Protein AF-A0A3C0DVW4-F1 (afdb_monomer_lite)

Foldseek 3Di:
DWDWDDDVQKIWIGDPPDDIFIDRCVVCVPSPDGCCVVCVVVNVVRVVVRVVVCVVVVNDDDDDDPPPDD

Sequence (70 aa):
PYSIIREGDWKLIKFYEGPMELFNLKNDLGETKNLASVMPDKVKRLEGRLHAHLKAVGAKIPKPNPAAKN

Radius of gyration: 13.23 Å; chains: 1; bounding box: 40×20×30 Å

pLDDT: mean 92.41, std 9.36, range [55.88, 98.5]

Secondary structure (DSSP, 8-state):
-EEEEEETTEEEEEETTS-EEEEETTT-TT-----TTT-HHHHHH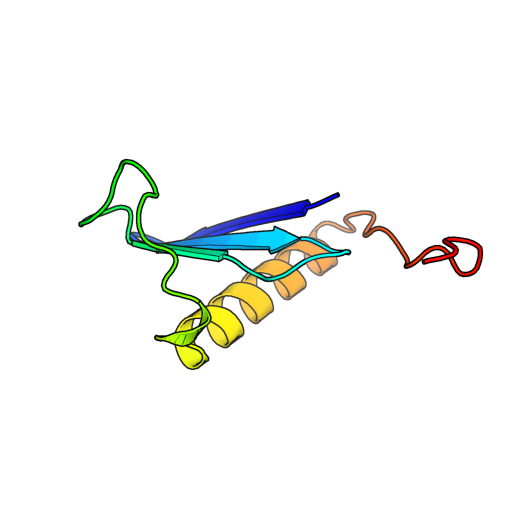HHHHHHHHHHHTT--PPPP-TT---

Structure (mmCIF, N/CA/C/O backbone):
data_AF-A0A3C0DVW4-F1
#
_entry.id   AF-A0A3C0DVW4-F1
#
loop_
_atom_site.group_PDB
_atom_site.id
_atom_site.type_symbol
_atom_site.label_atom_id
_atom_site.label_alt_id
_atom_site.label_comp_id
_atom_site.label_asym_id
_atom_site.label_entity_id
_atom_site.label_seq_id
_atom_site.pdbx_PDB_ins_code
_atom_site.Cartn_x
_atom_site.Cartn_y
_atom_site.Cartn_z
_atom_site.occupancy
_atom_site.B_iso_or_equiv
_atom_site.auth_seq_id
_atom_site.auth_comp_id
_atom_site.auth_asym_id
_atom_site.auth_atom_id
_atom_site.pdbx_PDB_model_num
ATOM 1 N N . PRO A 1 1 ? 9.879 6.508 -5.047 1.00 90.00 1 PRO A N 1
ATOM 2 C CA . PRO A 1 1 ? 8.775 6.022 -5.925 1.00 90.00 1 PRO A CA 1
ATOM 3 C C . PRO A 1 1 ? 7.900 5.003 -5.183 1.00 90.00 1 PRO A C 1
ATOM 5 O O . PRO A 1 1 ? 8.371 4.415 -4.209 1.00 90.00 1 PRO A O 1
ATOM 8 N N . TYR A 1 2 ? 6.664 4.770 -5.636 1.00 94.81 2 TYR A N 1
ATOM 9 C CA . TYR A 1 2 ? 5.755 3.808 -5.005 1.00 94.81 2 TYR A CA 1
ATOM 10 C C . TYR A 1 2 ? 4.872 3.075 -6.022 1.00 94.81 2 TYR A C 1
ATOM 12 O O . TYR A 1 2 ? 4.788 3.445 -7.192 1.00 94.81 2 TYR A O 1
ATOM 20 N N . SER A 1 3 ? 4.224 2.006 -5.572 1.00 96.75 3 SER A N 1
ATOM 21 C CA . SER A 1 3 ? 3.200 1.266 -6.310 1.00 96.75 3 SER A CA 1
ATOM 22 C C . SER A 1 3 ? 2.031 0.935 -5.399 1.00 96.75 3 SER A C 1
ATOM 24 O O . SER A 1 3 ? 2.208 0.763 -4.196 1.00 96.75 3 SER A O 1
ATOM 26 N N . ILE A 1 4 ? 0.832 0.858 -5.970 1.00 97.12 4 ILE A N 1
ATOM 27 C CA . ILE A 1 4 ? -0.409 0.673 -5.217 1.00 97.12 4 ILE A CA 1
ATOM 28 C C . ILE A 1 4 ? -1.188 -0.488 -5.818 1.00 97.12 4 ILE A C 1
ATOM 30 O O . ILE A 1 4 ? -1.266 -0.625 -7.037 1.00 97.12 4 ILE A O 1
ATOM 34 N N . ILE A 1 5 ? -1.803 -1.296 -4.958 1.00 97.75 5 ILE A N 1
ATOM 35 C CA . ILE A 1 5 ? -2.840 -2.250 -5.351 1.00 97.75 5 ILE A CA 1
ATOM 36 C C . ILE A 1 5 ? -4.076 -2.056 -4.478 1.00 97.75 5 ILE A C 1
ATOM 38 O O . ILE A 1 5 ? -3.973 -1.905 -3.260 1.00 97.75 5 ILE A O 1
ATOM 42 N N . ARG A 1 6 ? -5.252 -2.092 -5.110 1.00 97.12 6 ARG A N 1
ATOM 43 C CA . ARG A 1 6 ? -6.542 -2.177 -4.426 1.00 97.12 6 ARG A CA 1
ATOM 44 C C . ARG A 1 6 ? -7.208 -3.506 -4.763 1.00 97.12 6 ARG A C 1
ATOM 46 O O . ARG A 1 6 ? -7.326 -3.866 -5.930 1.00 97.12 6 ARG A O 1
ATOM 53 N N . GLU A 1 7 ? -7.646 -4.222 -3.737 1.00 96.62 7 GLU A N 1
ATOM 54 C CA . GLU A 1 7 ? -8.356 -5.497 -3.844 1.00 96.62 7 GLU A CA 1
ATOM 55 C C . GLU A 1 7 ? -9.555 -5.467 -2.895 1.00 96.62 7 GLU A C 1
ATOM 57 O O . GLU A 1 7 ? -9.405 -5.620 -1.679 1.00 96.62 7 GLU A O 1
ATOM 62 N N . GLY A 1 8 ? -10.746 -5.256 -3.460 1.00 95.69 8 GLY A N 1
ATOM 63 C CA . GLY A 1 8 ? -11.967 -5.056 -2.682 1.00 95.69 8 GLY A CA 1
ATOM 64 C C . GLY A 1 8 ? -11.819 -3.881 -1.712 1.00 95.69 8 GLY A C 1
ATOM 65 O O . GLY A 1 8 ? -11.512 -2.756 -2.120 1.00 95.69 8 GLY A O 1
ATOM 66 N N . ASP A 1 9 ? -11.993 -4.177 -0.426 1.00 97.38 9 ASP A N 1
ATOM 67 C CA . ASP A 1 9 ? -11.907 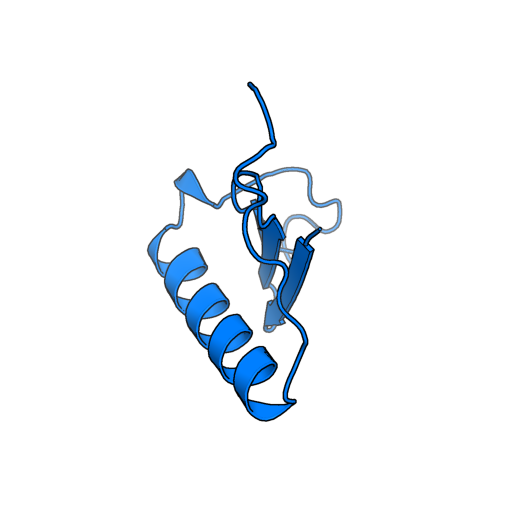-3.208 0.671 1.00 97.38 9 ASP A CA 1
ATOM 68 C C . ASP A 1 9 ? -10.468 -2.834 1.049 1.00 97.38 9 ASP A C 1
ATOM 70 O O . ASP A 1 9 ? -10.263 -1.941 1.863 1.00 97.38 9 ASP A O 1
ATOM 74 N N . TRP A 1 10 ? -9.453 -3.505 0.502 1.00 98.06 10 TRP A N 1
ATOM 75 C CA . TRP A 1 10 ? -8.068 -3.322 0.931 1.00 98.06 10 TRP A CA 1
ATOM 76 C C . TRP A 1 10 ? -7.259 -2.518 -0.072 1.00 98.06 10 TRP A C 1
ATOM 78 O O . TRP A 1 10 ? -7.332 -2.765 -1.277 1.00 98.06 10 TRP A O 1
ATOM 88 N N . LYS A 1 11 ? -6.417 -1.621 0.439 1.00 98.12 11 LYS A N 1
ATOM 89 C CA . LYS A 1 11 ? -5.411 -0.892 -0.332 1.00 98.12 11 LYS A CA 1
ATOM 90 C C . LYS A 1 11 ? -4.039 -1.111 0.290 1.00 98.12 11 LYS A C 1
ATOM 92 O O . LYS A 1 11 ? -3.871 -0.892 1.484 1.00 98.12 11 LYS A O 1
ATOM 97 N N . LEU A 1 12 ? -3.080 -1.545 -0.522 1.00 98.50 12 LEU A N 1
ATOM 98 C CA . LEU A 1 12 ? -1.670 -1.624 -0.150 1.00 98.50 12 LEU A CA 1
ATOM 99 C C . LEU A 1 12 ? -0.895 -0.564 -0.931 1.00 98.50 12 LEU A C 1
ATOM 101 O O . LEU A 1 12 ? -1.014 -0.495 -2.158 1.00 98.50 12 LEU A O 1
ATOM 105 N N . ILE A 1 13 ? -0.071 0.203 -0.226 1.00 98.00 13 ILE A N 1
ATOM 106 C CA . ILE A 1 13 ? 0.917 1.114 -0.795 1.00 98.00 13 ILE A CA 1
ATOM 107 C C . ILE A 1 13 ? 2.304 0.534 -0.509 1.00 98.00 13 ILE A C 1
ATOM 109 O O . ILE A 1 13 ? 2.688 0.326 0.642 1.00 98.00 13 ILE A O 1
ATOM 113 N N . LYS A 1 14 ? 3.055 0.249 -1.573 1.00 96.44 14 LYS A N 1
ATOM 114 C CA . LYS A 1 14 ? 4.442 -0.209 -1.515 1.00 96.44 14 LYS A CA 1
ATOM 115 C C . LYS A 1 14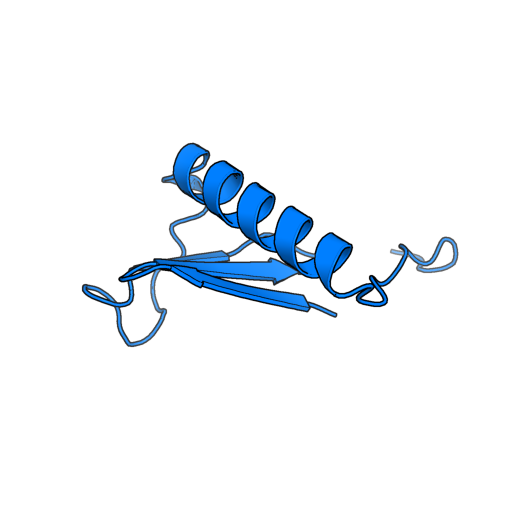 ? 5.362 0.934 -1.909 1.00 96.44 14 LYS A C 1
ATOM 117 O O . LYS A 1 14 ? 5.482 1.259 -3.092 1.00 96.44 14 LYS A O 1
ATOM 122 N N . PHE A 1 15 ? 6.040 1.504 -0.926 1.00 95.25 15 PHE A N 1
ATOM 123 C CA . PHE A 1 15 ? 7.155 2.409 -1.156 1.00 95.25 15 PHE A CA 1
ATOM 124 C C . PHE A 1 15 ? 8.416 1.584 -1.434 1.00 95.25 15 PHE A C 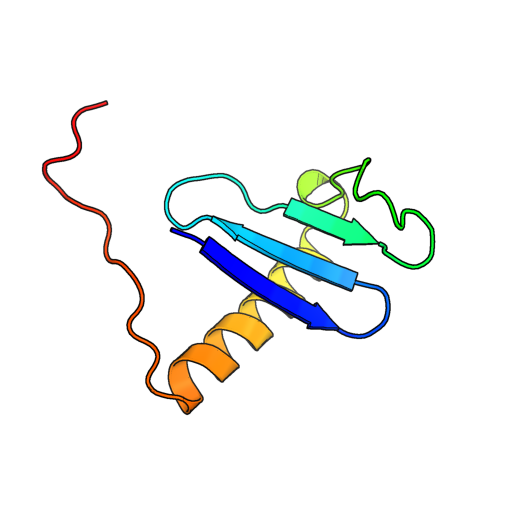1
ATOM 126 O O . PHE A 1 15 ? 8.692 0.607 -0.745 1.00 95.25 15 PHE A O 1
ATOM 133 N N . TYR A 1 16 ? 9.177 1.939 -2.471 1.00 90.81 16 TYR A N 1
ATOM 134 C CA . TYR A 1 16 ? 10.409 1.207 -2.812 1.00 90.81 16 TYR A CA 1
ATOM 135 C C . TYR A 1 16 ? 11.596 1.566 -1.910 1.00 90.81 16 TYR A C 1
ATOM 137 O O . TYR A 1 16 ? 12.569 0.824 -1.858 1.00 90.81 16 TYR A O 1
ATOM 145 N N . GLU A 1 17 ? 11.492 2.689 -1.202 1.00 89.38 17 GLU A N 1
ATOM 146 C CA . GLU A 1 17 ? 12.517 3.244 -0.309 1.00 89.38 17 GLU A CA 1
ATOM 147 C C . GLU A 1 17 ? 11.924 3.527 1.084 1.00 89.38 17 GLU A C 1
ATOM 149 O O . GLU A 1 17 ? 12.383 4.407 1.800 1.00 89.38 17 GLU A O 1
ATOM 154 N N . GLY A 1 18 ? 10.851 2.823 1.458 1.00 90.56 18 GLY A N 1
ATOM 155 C CA . GLY A 1 18 ? 10.117 3.090 2.692 1.00 90.56 18 GLY A CA 1
ATOM 156 C C . GLY A 1 18 ? 9.260 1.912 3.158 1.00 90.56 18 GLY A C 1
ATOM 157 O O . GLY A 1 18 ? 9.235 0.866 2.501 1.00 90.56 18 GLY A O 1
ATOM 158 N N . PRO A 1 19 ? 8.567 2.063 4.300 1.00 94.06 19 PRO A N 1
ATOM 159 C CA . PRO A 1 19 ? 7.693 1.026 4.833 1.00 94.06 19 PRO A CA 1
ATOM 160 C C . PRO A 1 19 ? 6.486 0.807 3.920 1.00 94.06 19 PRO A C 1
ATOM 162 O O . PRO A 1 19 ? 6.109 1.684 3.152 1.00 94.06 19 PRO A O 1
ATOM 165 N N . MET A 1 20 ? 5.856 -0.362 4.008 1.00 96.69 20 MET A N 1
ATOM 166 C CA . MET A 1 20 ? 4.568 -0.581 3.349 1.00 96.69 20 MET A CA 1
ATOM 167 C C . MET A 1 20 ? 3.426 -0.082 4.224 1.00 96.69 20 MET A C 1
ATOM 169 O O . MET A 1 20 ? 3.497 -0.140 5.453 1.00 96.69 20 MET A O 1
ATOM 173 N N . GLU A 1 21 ? 2.347 0.340 3.578 1.00 98.12 21 GLU A N 1
ATOM 174 C CA . GLU A 1 21 ? 1.137 0.786 4.259 1.00 98.12 21 GLU A CA 1
ATOM 175 C C . GLU A 1 21 ? -0.069 -0.002 3.771 1.00 98.12 21 GLU A C 1
ATOM 177 O O . GLU A 1 21 ? -0.225 -0.245 2.572 1.00 98.12 21 GLU A O 1
ATOM 182 N N . LEU A 1 22 ? -0.917 -0.417 4.709 1.00 98.44 22 LEU A N 1
ATOM 183 C CA . LEU A 1 22 ? -2.117 -1.197 4.433 1.00 98.44 22 LEU A CA 1
ATOM 184 C C . LEU A 1 22 ? -3.326 -0.521 5.069 1.00 98.44 22 LEU A C 1
ATOM 186 O O . LEU A 1 22 ? -3.355 -0.340 6.283 1.00 98.44 22 LEU A O 1
ATOM 190 N N . PHE A 1 23 ? -4.349 -0.255 4.265 1.00 98.19 23 PHE A N 1
ATOM 191 C CA . PHE A 1 23 ? -5.587 0.378 4.709 1.00 98.19 23 PHE A CA 1
ATOM 192 C C . PHE A 1 23 ? -6.801 -0.486 4.377 1.00 98.19 23 PHE A C 1
ATOM 194 O O . PHE A 1 23 ? -6.842 -1.174 3.349 1.00 98.19 23 PHE A O 1
ATOM 201 N N . ASN A 1 24 ? -7.803 -0.433 5.256 1.00 97.31 24 ASN A N 1
ATOM 202 C CA . ASN A 1 24 ? -9.122 -1.007 5.021 1.00 97.31 24 ASN A CA 1
ATOM 203 C C . ASN A 1 24 ? -10.096 0.118 4.661 1.00 97.31 24 ASN A C 1
ATOM 205 O O . ASN A 1 24 ? -10.666 0.755 5.538 1.00 97.31 24 ASN A O 1
ATOM 209 N N . LEU A 1 25 ? -10.325 0.322 3.370 1.00 95.31 25 LEU A N 1
ATOM 210 C CA . LEU A 1 25 ? -11.159 1.395 2.836 1.00 95.31 25 LEU A CA 1
ATOM 211 C C . LEU A 1 25 ? -12.644 1.248 3.180 1.00 95.31 25 LEU A C 1
ATOM 213 O O . LEU A 1 25 ? -13.379 2.218 3.060 1.00 95.31 25 LEU A O 1
ATOM 217 N N . LYS A 1 26 ? -13.114 0.068 3.598 1.00 95.19 26 LYS A N 1
ATOM 218 C CA . LYS A 1 26 ? -14.505 -0.094 4.041 1.00 95.19 26 LYS A CA 1
ATOM 219 C C . LYS A 1 26 ? -14.742 0.543 5.407 1.00 95.19 26 LYS A C 1
ATOM 221 O O . LYS A 1 26 ? -15.792 1.135 5.625 1.00 95.19 26 LYS A O 1
ATOM 226 N N . ASN A 1 27 ? -13.776 0.407 6.312 1.00 89.06 27 ASN A N 1
ATOM 227 C CA . ASN A 1 27 ? -13.877 0.914 7.683 1.00 89.06 27 ASN A CA 1
ATOM 228 C C . ASN A 1 27 ? -13.130 2.241 7.888 1.00 89.06 27 ASN A C 1
ATOM 230 O O . ASN A 1 27 ? -13.366 2.926 8.876 1.00 89.06 27 ASN A O 1
ATOM 234 N N . ASP A 1 28 ? -12.221 2.582 6.977 1.00 91.94 28 ASP A N 1
ATOM 235 C CA . ASP A 1 28 ? -11.317 3.724 7.067 1.00 91.94 28 ASP A CA 1
ATOM 236 C C . ASP A 1 28 ? -11.083 4.316 5.668 1.00 91.94 28 ASP A C 1
ATOM 238 O O . ASP A 1 28 ? -10.028 4.159 5.052 1.00 91.94 28 ASP A O 1
ATOM 242 N N . LEU A 1 29 ? -12.113 4.981 5.134 1.00 91.50 29 LEU A N 1
ATOM 243 C CA . LEU A 1 29 ? -12.050 5.664 3.834 1.00 91.50 29 LEU A CA 1
ATOM 244 C C . LEU A 1 29 ? -11.004 6.789 3.800 1.00 91.50 29 LEU A C 1
ATOM 246 O O . LEU A 1 29 ? -10.515 7.120 2.724 1.00 91.50 29 LEU A O 1
ATOM 250 N N . GLY A 1 30 ? -10.687 7.374 4.958 1.00 92.94 30 GLY A N 1
ATOM 251 C CA . GLY A 1 30 ? -9.698 8.441 5.096 1.00 92.94 30 GLY A CA 1
ATOM 252 C C . GLY A 1 30 ? -8.251 7.954 5.172 1.00 92.94 30 GLY A C 1
ATOM 253 O O . GLY A 1 30 ? -7.365 8.793 5.279 1.00 92.94 30 GLY A O 1
ATOM 254 N N . GLU A 1 31 ? -8.011 6.635 5.131 1.00 93.94 31 GLU A N 1
ATOM 255 C CA . GLU A 1 31 ? -6.669 6.033 5.207 1.00 93.94 31 GLU A CA 1
ATOM 256 C C . GLU A 1 31 ? -5.886 6.487 6.452 1.00 93.94 31 GLU A C 1
ATOM 258 O O . GLU A 1 31 ? -4.685 6.747 6.416 1.00 93.94 31 GLU A O 1
ATOM 263 N N . THR A 1 32 ? -6.583 6.617 7.579 1.00 93.75 32 THR A N 1
ATOM 264 C CA . THR A 1 32 ? -6.030 7.169 8.820 1.00 93.75 32 THR A CA 1
ATOM 265 C C . THR A 1 32 ? -5.241 6.144 9.632 1.00 93.75 32 THR A C 1
ATOM 267 O O . THR A 1 32 ? -4.384 6.516 10.436 1.00 93.75 32 THR A O 1
ATOM 270 N N . LYS A 1 33 ? -5.504 4.845 9.438 1.00 95.25 33 LYS A N 1
ATOM 271 C CA . LYS A 1 33 ? -4.916 3.767 10.236 1.00 95.25 33 LYS A CA 1
ATOM 272 C C . LYS A 1 33 ? -4.135 2.785 9.375 1.00 95.25 33 LYS A C 1
ATOM 274 O O . LYS A 1 33 ? -4.701 1.888 8.752 1.00 95.25 33 LYS A O 1
ATOM 279 N N . ASN A 1 34 ? -2.809 2.882 9.442 1.00 97.31 34 ASN A N 1
ATOM 280 C CA . ASN A 1 34 ? -1.931 1.890 8.831 1.00 97.31 34 ASN A CA 1
ATOM 281 C C . ASN A 1 34 ? -1.989 0.556 9.605 1.00 97.31 34 ASN A C 1
ATO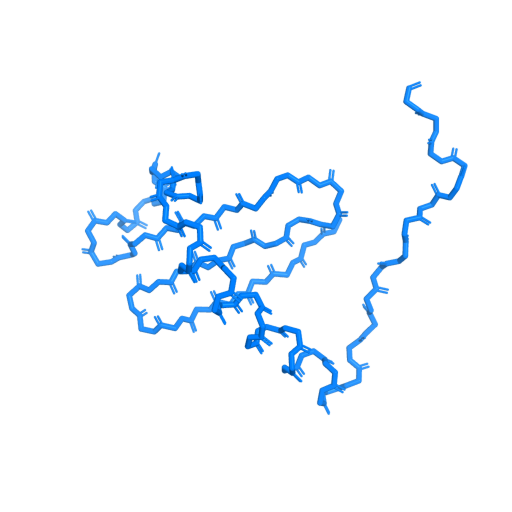M 283 O O . ASN A 1 34 ? -1.649 0.481 10.787 1.00 97.31 34 ASN A O 1
ATOM 287 N N . LEU A 1 35 ? -2.406 -0.509 8.921 1.00 97.50 35 LEU A N 1
ATOM 288 C CA . LEU A 1 35 ? -2.547 -1.870 9.447 1.00 97.50 35 LEU A CA 1
ATOM 289 C C . LEU A 1 35 ? -1.419 -2.813 9.005 1.00 97.50 35 LEU A C 1
ATOM 291 O O . LEU A 1 35 ? -1.496 -4.011 9.279 1.00 97.50 35 LEU A O 1
ATOM 295 N N . ALA A 1 36 ? -0.374 -2.317 8.336 1.00 97.56 36 ALA A N 1
ATOM 296 C CA . ALA A 1 36 ? 0.666 -3.163 7.747 1.00 97.56 36 ALA A CA 1
ATOM 297 C C . ALA A 1 36 ? 1.369 -4.054 8.786 1.00 97.56 36 ALA A C 1
ATOM 299 O O . ALA A 1 36 ? 1.514 -5.255 8.562 1.00 97.56 36 ALA A O 1
ATOM 300 N N . SER A 1 37 ? 1.720 -3.498 9.949 1.00 96.81 37 SER A N 1
ATOM 301 C CA . SER A 1 37 ? 2.350 -4.249 11.048 1.00 96.81 37 SER A CA 1
ATOM 302 C C . SER A 1 37 ? 1.380 -5.172 11.791 1.00 96.81 37 SER A C 1
ATOM 304 O O . SER A 1 37 ? 1.808 -6.120 12.439 1.00 96.81 37 SER A O 1
ATOM 306 N N . VAL A 1 38 ? 0.075 -4.898 11.711 1.00 97.69 38 VAL A N 1
ATOM 307 C CA . VAL A 1 38 ? -0.974 -5.676 12.390 1.00 97.69 38 VAL A CA 1
ATOM 308 C C . VAL A 1 38 ? -1.411 -6.871 11.539 1.00 97.69 38 VAL A C 1
ATOM 310 O O . VAL A 1 38 ? -1.814 -7.898 12.074 1.00 97.69 38 VAL A O 1
ATOM 313 N N . MET A 1 39 ? -1.335 -6.754 10.210 1.00 97.50 39 MET A N 1
ATOM 314 C CA . MET A 1 39 ? -1.815 -7.766 9.265 1.00 97.50 39 MET A CA 1
ATOM 315 C C . MET A 1 39 ? -0.745 -8.148 8.223 1.00 97.50 39 MET A C 1
ATOM 317 O O . MET A 1 39 ? -0.964 -7.964 7.018 1.00 97.50 39 MET A O 1
ATOM 321 N N . PRO A 1 40 ? 0.397 -8.724 8.645 1.00 97.50 40 PRO A N 1
ATOM 322 C CA . PRO A 1 40 ? 1.511 -9.038 7.746 1.00 97.50 40 PRO A CA 1
ATOM 323 C C . PRO A 1 40 ? 1.131 -10.039 6.642 1.00 97.50 40 PRO A C 1
ATOM 325 O O . PRO A 1 40 ? 1.566 -9.896 5.498 1.00 97.50 40 PRO A O 1
ATOM 328 N N . ASP A 1 41 ? 0.251 -11.003 6.925 1.00 97.88 41 ASP A N 1
ATOM 329 C CA . ASP A 1 41 ? -0.231 -11.958 5.917 1.00 97.88 41 ASP A CA 1
ATOM 330 C C . ASP A 1 41 ? -1.023 -11.274 4.795 1.00 97.88 41 ASP A C 1
ATOM 332 O O . ASP A 1 41 ? -0.916 -11.631 3.616 1.00 97.88 41 ASP A O 1
ATOM 336 N N . LYS A 1 42 ? -1.804 -10.241 5.142 1.00 97.75 42 LYS A N 1
ATOM 337 C CA . LYS A 1 42 ? -2.581 -9.451 4.180 1.00 97.75 42 LYS A CA 1
ATOM 338 C C . LYS A 1 42 ? -1.654 -8.637 3.283 1.00 97.75 42 LYS A C 1
ATOM 340 O O . LYS A 1 42 ? -1.875 -8.616 2.071 1.00 97.75 42 LYS A O 1
ATOM 345 N N . VAL A 1 43 ? -0.620 -8.027 3.873 1.00 98.12 43 VAL A N 1
ATOM 346 C CA . VAL A 1 43 ? 0.444 -7.314 3.152 1.00 98.12 43 VAL A CA 1
ATOM 347 C C . VAL A 1 43 ? 1.116 -8.254 2.160 1.00 98.12 43 VAL A C 1
ATOM 349 O O . VAL A 1 43 ? 1.084 -7.980 0.964 1.00 98.12 43 VAL A O 1
ATOM 352 N N . LYS A 1 44 ? 1.618 -9.406 2.621 1.00 97.94 44 LYS A N 1
ATOM 353 C CA . LYS A 1 44 ? 2.319 -10.385 1.777 1.00 97.94 44 LYS A CA 1
ATOM 354 C C . LYS A 1 44 ? 1.461 -10.861 0.602 1.00 97.94 44 LYS A C 1
ATOM 356 O O . LYS A 1 44 ? 1.945 -10.970 -0.525 1.00 97.94 44 LYS A O 1
ATOM 361 N N . ARG A 1 45 ? 0.167 -11.108 0.836 1.00 98.19 45 ARG A N 1
ATOM 362 C CA . ARG A 1 45 ? -0.770 -11.524 -0.219 1.00 98.19 45 ARG A CA 1
ATOM 363 C C . ARG A 1 45 ? -0.950 -10.451 -1.292 1.00 98.19 45 ARG A C 1
ATOM 365 O O . ARG A 1 45 ? -0.886 -10.757 -2.483 1.00 98.19 45 ARG A O 1
ATOM 372 N N . LEU A 1 46 ? -1.203 -9.210 -0.878 1.00 98.31 46 LEU A N 1
ATOM 373 C CA . LEU A 1 46 ? -1.419 -8.098 -1.804 1.00 98.31 46 LEU A CA 1
ATOM 374 C C . LEU A 1 46 ? -0.130 -7.707 -2.524 1.00 98.31 46 LEU A C 1
ATOM 376 O O . LEU A 1 46 ? -0.165 -7.443 -3.723 1.00 98.31 46 LEU A O 1
ATOM 380 N N . GLU A 1 47 ? 1.006 -7.749 -1.834 1.00 97.75 47 GLU A N 1
ATOM 381 C CA . GLU A 1 47 ? 2.315 -7.522 -2.433 1.00 97.75 47 GLU A CA 1
ATOM 382 C C . GLU A 1 47 ? 2.606 -8.553 -3.529 1.00 97.75 47 GLU A C 1
ATOM 384 O O . GLU A 1 47 ? 3.018 -8.178 -4.625 1.00 97.75 47 GLU A O 1
ATOM 389 N N . GLY A 1 48 ? 2.345 -9.839 -3.273 1.00 97.69 48 GLY A N 1
ATOM 390 C CA . GLY A 1 48 ? 2.519 -10.893 -4.272 1.00 97.69 48 GLY A CA 1
ATOM 391 C C . GLY A 1 48 ? 1.680 -10.648 -5.528 1.00 97.69 48 GLY A C 1
ATOM 392 O O . GLY A 1 48 ? 2.183 -10.764 -6.647 1.00 97.69 48 GLY A O 1
ATOM 393 N N . ARG A 1 49 ? 0.419 -10.228 -5.357 1.00 97.88 49 ARG A N 1
ATOM 394 C CA . ARG A 1 49 ? -0.460 -9.855 -6.477 1.00 97.88 49 ARG A CA 1
ATOM 395 C C . ARG A 1 49 ? 0.039 -8.623 -7.227 1.00 97.88 49 ARG A C 1
ATOM 397 O O . ARG A 1 49 ? 0.065 -8.638 -8.456 1.00 97.88 49 ARG A O 1
ATOM 404 N N . LEU A 1 50 ? 0.472 -7.592 -6.504 1.00 97.50 50 LEU A N 1
ATOM 405 C CA . LEU A 1 50 ? 1.055 -6.388 -7.089 1.00 97.50 50 LEU A CA 1
ATOM 406 C C . LEU A 1 50 ? 2.296 -6.732 -7.918 1.00 97.50 50 LEU A C 1
ATOM 408 O O . LEU A 1 50 ? 2.391 -6.330 -9.072 1.00 97.50 50 LEU A O 1
ATOM 412 N N . HIS A 1 51 ? 3.217 -7.524 -7.366 1.00 95.94 51 HIS A N 1
ATOM 413 C CA . HIS A 1 51 ? 4.423 -7.954 -8.068 1.00 95.94 51 HIS A CA 1
ATOM 414 C C . HIS A 1 51 ? 4.070 -8.727 -9.343 1.00 95.94 51 HIS A C 1
ATOM 416 O O . HIS A 1 51 ? 4.588 -8.412 -10.415 1.00 95.94 51 HIS A O 1
ATOM 422 N N . ALA A 1 52 ? 3.173 -9.713 -9.249 1.00 96.94 52 ALA A N 1
ATOM 423 C CA . ALA A 1 52 ? 2.750 -10.503 -10.401 1.00 96.94 52 ALA A CA 1
ATOM 424 C C . ALA A 1 52 ? 2.171 -9.618 -11.516 1.00 96.94 52 ALA A C 1
ATOM 426 O O . ALA A 1 52 ? 2.538 -9.782 -12.679 1.00 96.94 52 ALA A O 1
ATOM 427 N N . HIS A 1 53 ? 1.333 -8.640 -11.159 1.00 96.50 53 HIS A N 1
ATOM 428 C CA . HIS A 1 53 ? 0.769 -7.693 -12.116 1.00 96.50 53 HIS A CA 1
ATOM 429 C C . HIS A 1 53 ? 1.846 -6.814 -12.768 1.00 96.50 53 HIS A C 1
ATOM 431 O O . HIS A 1 53 ? 1.905 -6.735 -13.993 1.00 96.50 53 HIS A O 1
ATOM 437 N N . LEU A 1 54 ? 2.741 -6.217 -11.973 1.00 95.38 54 LEU A N 1
ATOM 438 C CA . LEU A 1 54 ? 3.839 -5.387 -12.480 1.00 95.38 54 LEU A CA 1
ATOM 439 C C . LEU A 1 54 ? 4.735 -6.159 -13.459 1.00 95.38 54 LEU A C 1
ATOM 441 O O . LEU A 1 54 ? 5.115 -5.624 -14.500 1.00 95.38 54 LEU A O 1
ATOM 445 N N . LYS A 1 55 ? 5.030 -7.431 -13.161 1.00 95.25 55 LYS A N 1
ATOM 446 C CA . LYS A 1 55 ? 5.789 -8.309 -14.058 1.00 95.25 55 LYS A CA 1
ATOM 447 C C . LYS A 1 55 ? 5.032 -8.580 -15.360 1.00 95.25 55 LYS A C 1
ATOM 449 O O . LYS A 1 55 ? 5.638 -8.521 -16.424 1.00 95.25 55 LYS A O 1
ATOM 454 N N . ALA A 1 56 ? 3.730 -8.857 -15.280 1.00 96.62 56 ALA A N 1
ATOM 455 C CA . ALA A 1 56 ? 2.903 -9.175 -16.444 1.00 96.62 56 ALA A CA 1
ATOM 456 C C . ALA A 1 56 ? 2.812 -8.014 -17.446 1.00 96.62 56 ALA A C 1
ATOM 458 O O . ALA A 1 56 ? 2.822 -8.247 -18.649 1.00 96.62 56 ALA A O 1
ATOM 459 N N . VAL A 1 57 ? 2.769 -6.771 -16.961 1.00 95.38 57 VAL A N 1
ATOM 460 C CA . VAL A 1 57 ? 2.692 -5.575 -17.820 1.00 95.38 57 VAL A CA 1
ATOM 461 C C . VAL A 1 57 ? 4.064 -5.020 -18.220 1.00 95.38 57 VAL A C 1
ATOM 463 O O . VAL A 1 57 ? 4.138 -3.987 -18.879 1.00 95.38 57 VAL A O 1
ATOM 466 N N . GLY A 1 58 ? 5.160 -5.665 -17.802 1.00 93.50 58 GLY A N 1
ATOM 467 C CA . GLY A 1 58 ? 6.516 -5.181 -18.072 1.00 93.50 58 GLY A CA 1
ATOM 468 C C . GLY A 1 58 ? 6.816 -3.825 -17.424 1.00 93.50 58 GLY A C 1
ATOM 469 O O . GLY A 1 58 ? 7.554 -3.017 -17.991 1.00 93.50 58 GLY A O 1
ATOM 470 N N . ALA A 1 59 ? 6.234 -3.547 -16.252 1.00 91.06 59 ALA A N 1
ATOM 471 C CA . ALA A 1 59 ? 6.424 -2.278 -15.561 1.00 91.06 59 ALA A CA 1
ATOM 472 C C . ALA A 1 59 ? 7.905 -2.045 -15.220 1.00 91.06 59 ALA A C 1
ATOM 474 O O . ALA A 1 59 ? 8.598 -2.925 -14.702 1.00 91.06 59 ALA A O 1
ATOM 475 N N . LYS A 1 60 ? 8.389 -0.822 -15.457 1.00 88.00 60 LYS A N 1
ATOM 476 C CA . LYS A 1 60 ? 9.730 -0.402 -15.035 1.00 88.00 60 LYS A CA 1
ATOM 477 C C . LYS A 1 60 ? 9.723 -0.149 -13.529 1.00 88.00 60 LYS A C 1
ATOM 479 O O . LYS A 1 60 ? 9.211 0.867 -13.068 1.00 88.00 60 LYS A O 1
ATOM 484 N N . ILE A 1 61 ? 10.294 -1.081 -12.771 1.00 86.06 61 ILE A N 1
ATOM 485 C CA . ILE A 1 61 ? 10.433 -0.969 -11.317 1.00 86.06 61 ILE A CA 1
ATOM 486 C C . ILE A 1 61 ? 11.743 -0.229 -10.993 1.00 86.06 61 ILE A C 1
ATOM 488 O O . ILE A 1 61 ? 12.789 -0.585 -11.547 1.00 86.06 61 ILE A O 1
ATOM 492 N N . PRO A 1 62 ? 11.718 0.789 -10.116 1.00 84.31 62 PRO A N 1
ATOM 493 C CA . PRO A 1 62 ? 12.926 1.481 -9.676 1.00 84.31 62 PRO A CA 1
ATOM 494 C C . PRO A 1 62 ? 13.875 0.513 -8.958 1.00 84.31 62 PRO A C 1
ATOM 496 O O . PRO A 1 62 ? 13.452 -0.305 -8.141 1.00 84.31 62 PRO A O 1
ATOM 499 N N . LYS A 1 63 ? 15.170 0.614 -9.266 1.00 78.31 63 LYS A N 1
ATOM 500 C CA . LYS A 1 63 ? 16.230 -0.096 -8.544 1.00 78.31 63 LYS A CA 1
ATOM 501 C C . LYS A 1 63 ? 16.780 0.818 -7.445 1.00 78.31 63 LYS A C 1
ATOM 503 O O . LYS A 1 63 ? 16.878 2.021 -7.697 1.00 78.31 63 LYS A O 1
ATOM 508 N N . PRO A 1 64 ? 17.158 0.279 -6.274 1.00 73.50 64 PRO A N 1
ATOM 509 C CA . PRO A 1 64 ? 17.849 1.056 -5.252 1.00 73.50 64 PRO A CA 1
ATOM 510 C C . PRO A 1 64 ? 19.076 1.744 -5.854 1.00 73.50 64 PRO A C 1
ATOM 512 O O . PRO A 1 64 ? 19.844 1.107 -6.579 1.00 73.50 64 PRO A O 1
ATOM 515 N N . ASN A 1 65 ? 19.247 3.036 -5.580 1.00 75.12 65 ASN A N 1
ATOM 516 C CA . ASN A 1 65 ? 20.425 3.771 -6.022 1.00 75.12 65 ASN A CA 1
ATOM 517 C C . ASN A 1 65 ? 21.595 3.479 -5.061 1.00 75.12 65 ASN A C 1
ATOM 519 O O . ASN A 1 65 ? 21.522 3.893 -3.905 1.00 75.12 65 ASN A O 1
ATOM 523 N N . PRO A 1 66 ? 22.689 2.831 -5.506 1.00 72.62 66 PRO A N 1
ATOM 524 C CA . PRO A 1 66 ? 23.834 2.538 -4.640 1.00 72.62 66 PRO A CA 1
ATOM 525 C C . PRO A 1 66 ? 24.581 3.793 -4.156 1.00 72.62 66 PRO A C 1
ATOM 527 O O . PRO A 1 66 ? 25.360 3.704 -3.213 1.00 72.62 66 PRO A O 1
ATOM 530 N N . ALA A 1 67 ? 24.359 4.956 -4.778 1.00 76.00 67 ALA A N 1
ATOM 531 C CA . ALA A 1 67 ? 24.951 6.231 -4.372 1.00 76.00 67 ALA A CA 1
ATOM 532 C C . ALA A 1 67 ? 24.056 7.061 -3.431 1.00 76.00 67 ALA A C 1
ATOM 534 O O . ALA A 1 67 ? 24.447 8.167 -3.053 1.00 76.00 67 ALA A O 1
ATOM 535 N N . ALA A 1 68 ? 22.868 6.566 -3.058 1.00 65.12 68 ALA A N 1
ATOM 536 C CA . ALA A 1 68 ? 22.045 7.203 -2.035 1.00 65.12 68 ALA A CA 1
ATOM 537 C C . ALA A 1 68 ? 22.759 7.062 -0.680 1.00 65.12 68 ALA A C 1
ATOM 539 O O . ALA A 1 68 ? 22.723 6.009 -0.049 1.00 65.12 68 ALA A O 1
ATOM 540 N N . LYS A 1 69 ? 23.491 8.103 -0.275 1.00 55.88 69 LYS A N 1
ATOM 541 C CA . LYS A 1 69 ? 24.075 8.187 1.064 1.00 55.88 69 LYS A CA 1
ATOM 542 C C . LYS A 1 69 ? 22.958 8.511 2.059 1.00 55.88 69 LYS A C 1
ATOM 544 O O . LYS A 1 69 ? 22.247 9.493 1.848 1.00 55.88 69 LYS A O 1
ATOM 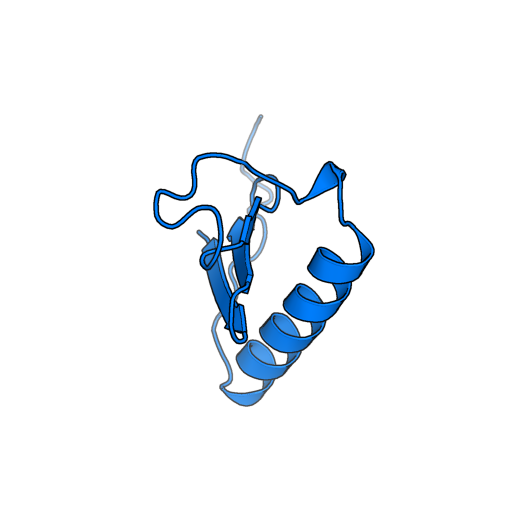549 N N . ASN A 1 70 ? 22.826 7.674 3.089 1.00 56.09 70 ASN A N 1
ATOM 550 C CA . ASN A 1 70 ? 22.071 7.980 4.309 1.00 56.09 70 ASN A CA 1
ATOM 551 C C . ASN A 1 70 ? 22.760 9.083 5.115 1.00 56.09 70 ASN A C 1
ATOM 553 O O . ASN A 1 70 ? 24.012 9.141 5.063 1.00 56.09 70 ASN A O 1
#